Protein AF-G2PHS1-F1 (afdb_monomer_lite)

Structure (mmCIF, N/CA/C/O backbone):
data_AF-G2PHS1-F1
#
_entry.id   AF-G2PHS1-F1
#
loop_
_atom_site.group_PDB
_atom_site.id
_atom_site.type_symbol
_atom_site.label_atom_id
_atom_site.label_alt_id
_atom_site.label_comp_id
_atom_site.label_asym_id
_atom_site.label_entity_id
_atom_site.label_seq_id
_atom_site.pdbx_PDB_ins_code
_atom_site.Cartn_x
_atom_site.Cartn_y
_atom_site.Cartn_z
_atom_site.occupancy
_atom_site.B_iso_or_equiv
_atom_site.auth_seq_id
_atom_site.auth_comp_id
_atom_site.auth_asym_id
_atom_site.auth_atom_id
_atom_site.pdbx_PDB_model_num
ATOM 1 N N . MET A 1 1 ? -38.912 -33.171 41.043 1.00 42.44 1 MET A N 1
ATOM 2 C CA . MET A 1 1 ? -38.061 -32.682 42.151 1.00 42.44 1 MET A CA 1
ATOM 3 C C . MET A 1 1 ? -36.714 -33.383 42.092 1.00 42.44 1 MET A C 1
ATOM 5 O O . MET A 1 1 ? -36.691 -34.598 42.223 1.00 42.44 1 MET A O 1
ATOM 9 N N . LYS A 1 2 ? -35.621 -32.649 41.861 1.00 40.28 2 LYS A N 1
ATOM 10 C CA . LYS A 1 2 ? -34.248 -33.048 42.220 1.00 40.28 2 LYS A CA 1
ATOM 11 C C . LYS A 1 2 ? -33.380 -31.791 42.178 1.00 40.28 2 LYS A C 1
ATOM 13 O O . LYS A 1 2 ? -32.911 -31.376 41.126 1.00 40.28 2 LYS A O 1
ATOM 18 N N . ALA A 1 3 ? -33.280 -31.152 43.339 1.00 39.03 3 ALA A N 1
ATOM 19 C CA . ALA A 1 3 ? -32.345 -30.075 43.608 1.00 39.03 3 ALA A CA 1
ATOM 20 C C . ALA A 1 3 ? -30.916 -30.636 43.619 1.00 39.03 3 ALA A C 1
ATOM 22 O O . ALA A 1 3 ? -30.690 -31.741 44.119 1.00 39.03 3 ALA A O 1
ATOM 23 N N . ARG A 1 4 ? -29.951 -29.874 43.103 1.00 49.28 4 ARG A N 1
ATOM 24 C CA . ARG A 1 4 ? -28.539 -30.058 43.441 1.00 49.28 4 ARG A CA 1
ATOM 25 C C . ARG A 1 4 ? -27.989 -28.745 43.977 1.00 49.28 4 ARG A C 1
ATOM 27 O O . ARG A 1 4 ? -28.207 -27.688 43.396 1.00 49.28 4 ARG A O 1
ATOM 34 N N . LEU A 1 5 ? -27.379 -28.887 45.149 1.00 44.50 5 LEU A N 1
ATOM 35 C CA . LEU A 1 5 ? -26.823 -27.865 46.019 1.00 44.50 5 LEU A CA 1
ATOM 36 C C . LEU A 1 5 ? -25.658 -27.098 45.382 1.00 44.50 5 LEU A C 1
ATOM 38 O O . LEU A 1 5 ? -24.963 -27.588 44.496 1.00 44.50 5 LEU A O 1
ATOM 42 N N . ALA A 1 6 ? -25.472 -25.906 45.941 1.00 48.41 6 ALA A N 1
ATOM 43 C CA . ALA A 1 6 ? -24.459 -24.899 45.683 1.00 48.41 6 ALA A CA 1
ATOM 44 C C . ALA A 1 6 ? -23.007 -25.334 45.952 1.00 48.41 6 ALA A C 1
ATOM 46 O O . ALA A 1 6 ? -22.742 -26.153 46.829 1.00 48.41 6 ALA A O 1
ATOM 47 N N . ALA A 1 7 ? -22.073 -24.638 45.298 1.00 43.91 7 ALA A N 1
ATOM 48 C CA . ALA A 1 7 ? -20.790 -24.255 45.880 1.00 43.91 7 ALA A CA 1
ATOM 49 C C . ALA A 1 7 ? -20.337 -22.929 45.244 1.00 43.91 7 ALA A C 1
ATOM 51 O O . ALA A 1 7 ? -20.172 -22.833 44.030 1.00 43.91 7 ALA A O 1
ATOM 52 N N . ALA A 1 8 ? -20.195 -21.901 46.078 1.00 48.69 8 ALA A N 1
ATOM 53 C CA . ALA A 1 8 ? -19.618 -20.608 45.740 1.00 48.69 8 ALA A CA 1
ATOM 54 C C . ALA A 1 8 ? -18.106 -20.640 45.986 1.00 48.69 8 ALA A C 1
ATOM 56 O O . ALA A 1 8 ? -17.699 -21.152 47.023 1.00 48.69 8 ALA A O 1
ATOM 57 N N . VAL A 1 9 ? -17.304 -20.021 45.113 1.00 49.00 9 VAL A N 1
ATOM 58 C CA . VAL A 1 9 ? -16.027 -19.387 45.486 1.00 49.00 9 VAL A CA 1
ATOM 59 C C . VAL A 1 9 ? -15.812 -18.168 44.590 1.00 49.00 9 VAL A C 1
ATOM 61 O O . VAL A 1 9 ? -15.783 -18.264 43.366 1.00 49.00 9 VAL A O 1
ATOM 64 N N . SER A 1 10 ? -15.666 -17.023 45.245 1.00 48.12 10 SER A N 1
ATOM 65 C CA . SER A 1 10 ? -15.268 -15.732 44.695 1.00 48.12 10 SER A CA 1
ATOM 66 C C . SER A 1 10 ? -13.739 -15.640 44.605 1.00 48.12 10 SER A C 1
ATOM 68 O O . SER A 1 10 ? -13.057 -16.008 45.557 1.00 48.12 10 SER A O 1
ATOM 70 N N . ALA A 1 11 ? -13.206 -15.069 43.524 1.00 41.91 11 ALA A N 1
ATOM 71 C CA . ALA A 1 11 ? -11.856 -14.492 43.453 1.00 41.91 11 ALA A CA 1
ATOM 72 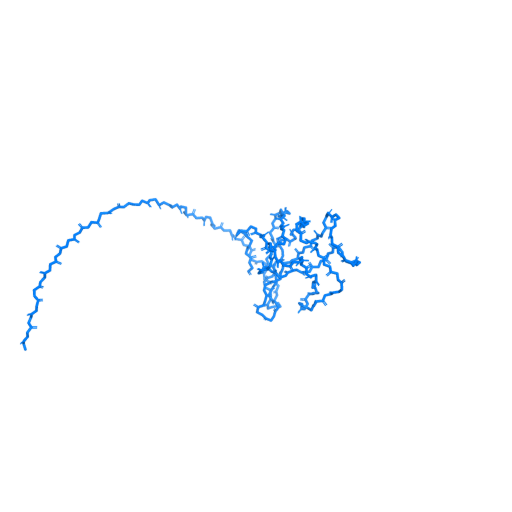C C . ALA A 1 11 ? -11.877 -13.427 42.338 1.00 41.91 11 ALA A C 1
ATOM 74 O O . ALA A 1 11 ? -12.203 -13.737 41.199 1.00 41.91 11 ALA A O 1
ATOM 75 N N . ALA A 1 12 ? -11.870 -12.134 42.661 1.00 42.22 12 ALA A N 1
ATOM 76 C CA . ALA A 1 12 ? -10.728 -11.291 43.040 1.00 42.22 12 ALA A CA 1
ATOM 77 C C . ALA A 1 12 ? -10.308 -10.388 41.856 1.00 42.22 12 ALA A C 1
ATOM 79 O O . ALA A 1 12 ? -9.582 -10.785 40.957 1.00 42.22 12 ALA A O 1
ATOM 80 N N . THR A 1 13 ? -10.889 -9.186 41.886 1.00 46.31 13 THR A N 1
ATOM 81 C CA . THR A 1 13 ? -10.389 -7.847 41.513 1.00 46.31 13 THR A CA 1
ATOM 82 C C . THR A 1 13 ? -9.146 -7.619 40.636 1.00 46.31 13 THR A C 1
ATOM 84 O O . THR A 1 13 ? -8.068 -8.138 40.903 1.00 46.31 13 THR A O 1
ATOM 87 N N . ALA A 1 14 ? -9.318 -6.550 39.834 1.00 40.28 14 ALA A N 1
ATOM 88 C CA . ALA A 1 14 ? -8.355 -5.551 39.339 1.00 40.28 14 ALA A CA 1
ATOM 89 C C . ALA A 1 14 ? -7.583 -5.940 38.058 1.00 40.28 14 ALA A C 1
ATOM 91 O O . ALA A 1 14 ? -7.055 -7.031 37.938 1.00 40.28 14 ALA A O 1
ATOM 92 N N . SER A 1 15 ? -7.453 -5.084 37.042 1.00 45.38 15 SER A N 1
ATOM 93 C CA . SER A 1 15 ? -7.094 -3.666 37.133 1.00 45.38 15 SER A CA 1
ATOM 94 C C . SER A 1 15 ? -7.377 -2.893 35.837 1.00 45.38 15 SER A C 1
ATOM 96 O O . SER A 1 15 ? -7.432 -3.482 34.765 1.00 45.38 15 SER A O 1
ATOM 98 N N . ALA A 1 16 ? -7.386 -1.563 36.000 1.00 38.97 16 ALA A N 1
ATOM 99 C CA . ALA A 1 16 ? -7.019 -0.516 35.036 1.00 38.97 16 ALA A CA 1
ATOM 100 C C . ALA A 1 16 ? -7.973 -0.305 33.841 1.00 38.97 16 ALA A C 1
ATOM 102 O O . ALA A 1 16 ? -8.092 -1.127 32.947 1.00 38.97 16 ALA A O 1
ATOM 103 N N . ALA A 1 17 ? -8.791 0.751 33.876 1.00 40.41 17 ALA A N 1
ATOM 104 C CA . ALA A 1 17 ? -8.441 2.109 33.437 1.00 40.41 17 ALA A CA 1
ATOM 105 C C . ALA A 1 17 ? -8.321 2.210 31.909 1.00 40.41 17 ALA A C 1
ATOM 107 O O . ALA A 1 17 ? -7.503 1.534 31.304 1.00 40.41 17 ALA A O 1
ATOM 108 N N . LEU A 1 18 ? -9.108 3.095 31.295 1.00 38.97 18 LEU A N 1
ATOM 109 C CA . LEU A 1 18 ? -8.624 4.380 30.780 1.00 38.97 18 LEU A CA 1
ATOM 110 C C . LEU A 1 18 ? -9.645 4.998 29.801 1.00 38.97 18 LEU A C 1
ATOM 112 O O . LEU A 1 18 ? -10.086 4.373 28.845 1.00 38.97 18 LEU A O 1
ATOM 116 N N . ILE A 1 19 ? -9.891 6.288 30.044 1.00 44.91 19 ILE A N 1
ATOM 117 C CA . ILE A 1 19 ? -10.154 7.347 29.059 1.00 44.91 19 ILE A CA 1
ATOM 118 C C . ILE A 1 19 ? -11.575 7.426 28.486 1.00 44.91 19 ILE A C 1
ATOM 120 O O . ILE A 1 19 ? -11.924 6.845 27.463 1.00 44.91 19 ILE A O 1
ATOM 124 N N . THR A 1 20 ? -12.340 8.335 29.089 1.00 48.22 2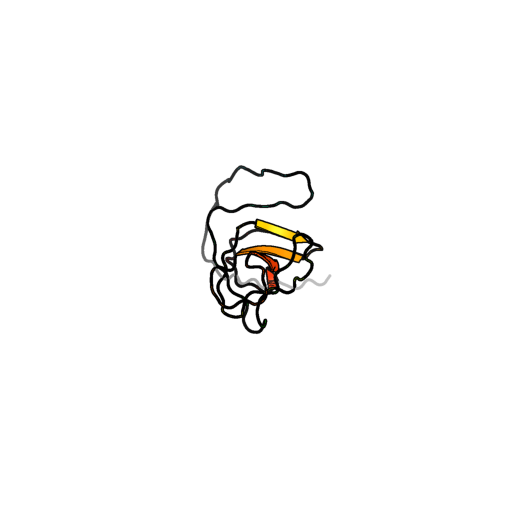0 THR A N 1
ATOM 125 C CA . THR A 1 20 ? -13.308 9.183 28.390 1.00 48.22 20 THR A CA 1
ATOM 126 C C . THR A 1 20 ? -12.583 9.927 27.267 1.00 48.22 20 THR A C 1
ATOM 128 O O . THR A 1 20 ? -11.833 10.867 27.538 1.00 48.22 20 THR A O 1
ATOM 131 N N . LEU A 1 21 ? -12.767 9.505 26.013 1.00 42.69 21 LEU A N 1
ATOM 132 C CA . LEU A 1 21 ? -12.222 10.220 24.863 1.00 42.69 21 LEU A CA 1
ATOM 133 C C . LEU A 1 21 ? -13.291 11.127 24.248 1.00 42.69 21 LEU A C 1
ATOM 135 O O . LEU A 1 21 ? -14.270 10.668 23.669 1.00 42.69 21 LEU A O 1
ATOM 139 N N . ALA A 1 22 ? -13.053 12.418 24.463 1.00 36.25 22 ALA A N 1
ATOM 140 C CA . ALA A 1 22 ? -13.406 13.586 23.670 1.00 36.25 22 ALA A CA 1
ATOM 141 C C . ALA A 1 22 ? -14.426 13.421 22.526 1.00 36.25 22 ALA A C 1
ATOM 143 O O . ALA A 1 22 ? -14.185 12.780 21.506 1.00 36.25 22 ALA A O 1
ATOM 144 N N . THR A 1 23 ? -15.507 14.185 22.660 1.00 47.22 23 THR A N 1
ATOM 145 C CA . THR A 1 23 ? -16.342 14.709 21.580 1.00 47.22 23 THR A CA 1
ATOM 146 C C . THR A 1 23 ? -15.464 15.375 20.513 1.00 47.22 23 THR A C 1
ATOM 148 O O . THR A 1 23 ? -14.829 16.392 20.786 1.00 47.22 23 THR A O 1
ATOM 151 N N . ALA A 1 24 ? -15.448 14.838 19.293 1.00 38.84 24 ALA A N 1
ATOM 152 C CA . ALA A 1 24 ? -14.934 15.535 18.118 1.00 38.84 24 ALA A CA 1
ATOM 153 C C . ALA A 1 24 ? -16.054 15.637 17.079 1.00 38.84 24 ALA A C 1
ATOM 155 O O . ALA A 1 24 ? -16.401 14.691 16.376 1.00 38.84 24 ALA A O 1
ATOM 156 N N . THR A 1 25 ? -16.656 16.818 17.067 1.00 45.75 25 THR A N 1
ATOM 157 C CA . THR A 1 25 ? -17.552 17.367 16.056 1.00 45.75 25 THR A CA 1
ATOM 158 C C . THR A 1 25 ? -16.889 17.406 14.676 1.00 45.75 25 THR A C 1
ATOM 160 O O . THR A 1 25 ? -15.725 17.780 14.559 1.00 45.75 25 THR A O 1
ATOM 163 N N . GLY A 1 26 ? -17.674 17.126 13.628 1.00 34.81 26 GLY A N 1
ATOM 164 C CA . GLY A 1 26 ? -17.379 17.572 12.260 1.00 34.81 26 GLY A CA 1
ATOM 165 C C . GLY A 1 26 ? -17.336 16.481 11.191 1.00 34.81 26 GLY A C 1
ATOM 166 O O . GLY A 1 26 ? -16.327 16.332 10.511 1.00 34.81 26 GLY A O 1
ATOM 167 N N . ALA A 1 27 ? -18.434 15.746 11.003 1.00 35.03 27 ALA A N 1
ATOM 168 C CA . ALA A 1 27 ? -18.649 14.958 9.793 1.00 35.03 27 ALA A CA 1
ATOM 169 C C . ALA A 1 27 ? -19.060 15.893 8.641 1.00 35.03 27 ALA A C 1
ATOM 171 O O . ALA A 1 27 ? -20.170 16.420 8.644 1.00 35.03 27 ALA A O 1
ATOM 172 N N . ASN A 1 28 ? -18.188 16.085 7.648 1.00 37.06 28 ASN A N 1
ATOM 173 C CA . ASN A 1 28 ? -18.622 16.513 6.318 1.00 37.06 28 ASN A CA 1
ATOM 174 C C . ASN A 1 28 ? -18.976 15.250 5.529 1.00 37.06 28 ASN A C 1
ATOM 176 O O . ASN A 1 28 ? -18.107 14.563 4.997 1.00 37.06 28 ASN A O 1
ATOM 180 N N . ALA A 1 29 ? -20.264 14.916 5.533 1.00 35.72 29 ALA A N 1
ATOM 181 C CA . ALA A 1 29 ? -20.829 13.855 4.718 1.00 35.72 29 ALA A CA 1
ATOM 182 C C . ALA A 1 29 ? -21.011 14.368 3.279 1.00 35.72 29 ALA A C 1
ATOM 184 O O . ALA A 1 29 ? -21.988 15.051 2.978 1.00 35.72 29 ALA A O 1
ATOM 185 N N . ASP A 1 30 ? -20.074 14.039 2.388 1.00 39.81 30 ASP A N 1
ATOM 186 C CA . ASP A 1 30 ? -20.353 14.050 0.950 1.00 39.81 30 ASP A CA 1
ATOM 187 C C . ASP A 1 30 ? -21.316 12.889 0.645 1.00 39.81 30 ASP A C 1
ATOM 189 O O . ASP A 1 30 ? -21.085 11.737 1.022 1.00 39.81 30 ASP A O 1
ATOM 193 N N . SER A 1 31 ? -22.447 13.218 0.024 1.00 40.16 31 SER A N 1
ATOM 194 C CA . SER A 1 31 ? -23.654 12.390 -0.111 1.00 40.16 31 SER A CA 1
ATOM 195 C C . SER A 1 31 ? -23.544 11.342 -1.224 1.00 40.16 31 SER A C 1
ATOM 197 O O . SER A 1 31 ? -24.489 11.111 -1.973 1.00 40.16 31 SER A O 1
ATOM 199 N N . SER A 1 32 ? -22.392 10.678 -1.315 1.00 41.78 32 SER A N 1
ATOM 200 C CA . SER A 1 32 ? -22.112 9.617 -2.287 1.00 41.78 32 SER A CA 1
ATOM 201 C C . SER A 1 32 ? -21.578 8.362 -1.597 1.00 41.78 32 SER A C 1
ATOM 203 O O . SER A 1 32 ? -20.482 7.918 -1.906 1.00 41.78 32 SER A O 1
ATOM 205 N N . GLY A 1 33 ? -22.314 7.809 -0.621 1.00 40.72 33 GLY A N 1
ATOM 206 C CA . GLY A 1 33 ? -22.165 6.425 -0.119 1.00 40.72 33 GLY A CA 1
ATOM 207 C C . GLY A 1 33 ? -20.786 5.963 0.385 1.00 40.72 33 GLY A C 1
ATOM 208 O O . GLY A 1 33 ? -20.624 4.802 0.745 1.00 40.72 33 GLY A O 1
ATOM 209 N N . SER A 1 34 ? -19.784 6.831 0.419 1.00 43.69 34 SER A N 1
ATOM 210 C CA . SER A 1 34 ? -18.425 6.547 0.844 1.00 43.69 34 SER A CA 1
ATOM 211 C C . SER A 1 34 ? -17.970 7.688 1.714 1.00 43.69 34 SER A C 1
ATOM 213 O O . SER A 1 34 ? -17.666 8.779 1.237 1.00 43.69 34 SER A O 1
ATOM 215 N N . GLN A 1 35 ? -17.971 7.428 3.017 1.00 46.34 35 GLN A N 1
ATOM 216 C CA . GLN A 1 35 ? -17.426 8.352 3.991 1.00 46.34 35 GLN A CA 1
ATOM 217 C C . GLN A 1 35 ? -15.920 8.454 3.765 1.00 46.34 35 GLN A C 1
ATOM 219 O O . GLN A 1 35 ? -15.140 7.626 4.225 1.00 46.34 35 GLN A O 1
ATOM 224 N N . VAL A 1 36 ? -15.518 9.468 3.002 1.00 48.25 36 VAL A N 1
ATOM 225 C CA . VAL A 1 36 ? -14.122 9.870 2.877 1.00 48.25 36 VAL A CA 1
ATOM 226 C C . VAL A 1 36 ? -13.768 10.597 4.167 1.00 48.25 36 VAL A C 1
ATOM 228 O O . VAL A 1 36 ? -13.935 11.809 4.284 1.00 48.25 36 VAL A O 1
ATOM 231 N N . THR A 1 37 ? -13.332 9.844 5.172 1.00 54.69 37 THR A N 1
ATOM 232 C CA . THR A 1 37 ? -12.766 10.458 6.372 1.00 54.69 37 THR A CA 1
ATOM 233 C C . THR A 1 37 ? -11.349 10.908 6.039 1.00 54.69 37 THR A C 1
ATOM 235 O O . THR A 1 37 ? -10.555 10.092 5.582 1.00 54.69 37 THR A O 1
ATOM 238 N N . THR A 1 38 ? -11.056 12.197 6.225 1.00 47.78 38 THR A N 1
ATOM 239 C CA . THR A 1 38 ? -9.740 12.805 5.971 1.00 47.78 38 THR A CA 1
ATOM 240 C C . THR A 1 38 ? -9.063 13.116 7.311 1.00 47.78 38 THR A C 1
ATOM 242 O O . THR A 1 38 ? -9.558 13.975 8.039 1.00 47.78 38 THR A O 1
ATOM 245 N N . TYR A 1 39 ? -7.950 12.454 7.659 1.00 50.47 39 TYR A N 1
ATOM 246 C CA . TYR A 1 39 ? -7.199 12.739 8.903 1.00 50.47 39 TYR A CA 1
ATOM 247 C C . TYR A 1 39 ? -6.059 13.755 8.703 1.00 50.47 39 TYR A C 1
ATOM 249 O O . TYR A 1 39 ? -5.341 13.716 7.704 1.00 50.47 39 TYR A O 1
ATOM 257 N N . PRO A 1 40 ? -5.837 14.668 9.662 1.00 45.69 40 PRO A N 1
ATOM 258 C CA . PRO A 1 40 ? -4.678 15.547 9.640 1.00 45.69 40 PRO A CA 1
ATOM 259 C C . PRO A 1 40 ? -3.414 14.775 10.060 1.00 45.69 40 PRO A C 1
ATOM 261 O O . PRO A 1 40 ? -3.418 14.063 11.062 1.00 45.69 40 PRO A O 1
ATOM 264 N N . ASN A 1 41 ? -2.326 14.991 9.313 1.00 51.75 41 ASN A N 1
ATOM 265 C CA . ASN A 1 41 ? -0.978 14.406 9.410 1.00 51.75 41 ASN A CA 1
ATOM 266 C C . ASN A 1 41 ? -0.715 13.146 8.569 1.00 51.75 41 ASN A C 1
ATOM 268 O O . ASN A 1 41 ? -1.436 12.155 8.588 1.00 51.75 41 ASN A O 1
ATOM 272 N N . ALA A 1 42 ? 0.383 13.222 7.817 1.00 58.50 42 ALA A N 1
ATOM 273 C CA . ALA A 1 42 ? 0.922 12.174 6.967 1.00 58.50 42 ALA A CA 1
ATOM 274 C C . ALA A 1 42 ? 1.403 10.992 7.822 1.00 58.50 42 ALA A C 1
ATOM 276 O O . ALA A 1 42 ? 2.518 11.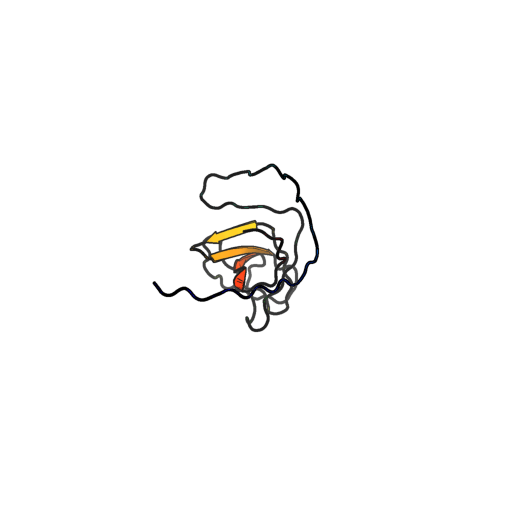011 8.345 1.00 58.50 42 ALA A O 1
ATOM 277 N N . PHE A 1 43 ? 0.572 9.967 7.983 1.00 72.12 43 PHE A N 1
ATOM 278 C CA . PHE A 1 43 ? 1.019 8.710 8.575 1.00 72.12 43 PHE A CA 1
ATOM 279 C C . PHE A 1 43 ? 1.896 7.966 7.569 1.00 72.12 43 PHE A C 1
ATOM 281 O O . PHE A 1 43 ? 1.680 8.068 6.366 1.00 72.12 43 PHE A O 1
ATOM 288 N N . TYR A 1 44 ? 2.882 7.209 8.041 1.00 84.00 44 TYR A N 1
ATOM 289 C CA . TYR A 1 44 ? 3.652 6.309 7.183 1.00 84.00 44 TYR A CA 1
ATOM 290 C C . TYR A 1 44 ? 3.230 4.867 7.442 1.00 84.00 44 TYR A C 1
ATOM 292 O O . TYR A 1 44 ? 2.922 4.501 8.577 1.00 84.00 44 TYR A O 1
ATOM 300 N N . GLY A 1 45 ? 3.231 4.059 6.387 1.00 87.12 45 GLY A N 1
ATOM 301 C CA . GLY A 1 45 ? 2.999 2.621 6.452 1.00 87.12 45 GLY A CA 1
ATOM 302 C C . GLY A 1 45 ? 4.048 1.844 5.668 1.00 87.12 45 GLY A C 1
ATOM 303 O O . GLY A 1 45 ? 4.862 2.420 4.942 1.00 87.12 45 GLY A O 1
ATOM 304 N N . THR A 1 46 ? 4.014 0.526 5.826 1.00 90.19 46 THR A N 1
ATOM 305 C CA . THR A 1 46 ? 4.801 -0.431 5.036 1.00 90.19 46 THR A CA 1
ATOM 306 C C . THR A 1 46 ? 3.920 -1.591 4.592 1.00 90.19 46 THR A C 1
ATOM 308 O O . THR A 1 46 ? 2.843 -1.821 5.147 1.00 90.19 46 THR A O 1
ATOM 311 N N . ALA A 1 47 ? 4.346 -2.331 3.570 1.00 89.81 47 ALA A N 1
ATOM 312 C CA . ALA A 1 47 ? 3.713 -3.604 3.243 1.00 89.81 47 ALA A CA 1
ATOM 313 C C . ALA A 1 47 ? 3.886 -4.595 4.411 1.00 89.81 47 ALA A C 1
ATOM 315 O O . ALA A 1 47 ? 4.909 -4.582 5.101 1.00 89.81 47 ALA A O 1
ATOM 316 N N . LYS A 1 48 ? 2.900 -5.467 4.638 1.00 91.12 48 LYS A N 1
ATOM 317 C CA . LYS A 1 48 ? 3.065 -6.618 5.535 1.00 91.12 48 LYS A CA 1
ATOM 318 C C . LYS A 1 48 ? 4.120 -7.565 4.963 1.00 91.12 48 LYS A C 1
ATOM 320 O O . LYS A 1 48 ? 4.203 -7.732 3.746 1.00 91.12 48 LYS A O 1
ATOM 325 N N . GLY A 1 49 ? 4.900 -8.193 5.840 1.00 89.38 49 GLY A N 1
ATOM 326 C CA . GLY A 1 49 ? 5.903 -9.174 5.425 1.00 89.38 49 GLY A CA 1
ATOM 327 C C . GLY A 1 49 ? 5.269 -10.363 4.696 1.00 89.38 49 GLY A C 1
ATOM 328 O O . GLY A 1 49 ? 4.184 -10.811 5.074 1.00 89.38 49 GLY A O 1
ATOM 329 N N . GLY A 1 50 ? 5.937 -10.850 3.652 1.00 87.06 50 GLY A N 1
ATOM 330 C CA . GLY A 1 50 ? 5.502 -11.970 2.818 1.00 87.06 50 GLY A CA 1
ATOM 331 C C . GLY A 1 50 ? 4.449 -11.621 1.762 1.00 87.06 50 GLY A C 1
ATOM 332 O O . GLY A 1 50 ? 3.843 -12.528 1.197 1.00 87.06 50 GLY A O 1
ATOM 333 N N . THR A 1 51 ? 4.195 -10.334 1.499 1.00 85.50 51 THR A N 1
ATOM 334 C CA . THR A 1 51 ? 3.208 -9.897 0.490 1.00 85.50 51 THR A CA 1
ATOM 335 C C . THR A 1 51 ? 3.805 -9.673 -0.899 1.00 85.50 51 THR A C 1
ATOM 337 O O . THR A 1 51 ? 3.049 -9.552 -1.862 1.00 85.50 51 THR A O 1
ATOM 340 N N . GLY A 1 52 ? 5.133 -9.595 -1.028 1.00 85.56 52 GLY A N 1
ATOM 341 C CA . GLY A 1 52 ? 5.808 -9.190 -2.262 1.00 85.56 52 GLY A CA 1
ATOM 342 C C . GLY A 1 52 ? 5.624 -7.706 -2.606 1.00 85.56 52 GLY A C 1
ATOM 343 O O . GLY A 1 52 ? 6.065 -7.268 -3.666 1.00 85.56 52 GLY A O 1
ATOM 344 N N . GLY A 1 53 ? 4.978 -6.929 -1.728 1.00 90.12 53 GLY A N 1
ATOM 345 C CA . GLY A 1 53 ? 4.646 -5.520 -1.926 1.00 90.12 53 GLY A CA 1
ATOM 346 C C . GLY A 1 53 ? 3.140 -5.256 -2.008 1.00 90.12 53 GLY A C 1
ATOM 347 O O . GLY A 1 53 ? 2.302 -6.128 -1.783 1.00 90.12 53 GLY A O 1
ATOM 348 N N . LEU A 1 54 ? 2.778 -4.013 -2.319 1.00 92.69 54 LEU A N 1
ATOM 349 C CA . LEU A 1 54 ? 1.397 -3.552 -2.440 1.00 92.69 54 LEU A CA 1
ATOM 350 C C . LEU A 1 54 ? 1.103 -3.124 -3.869 1.00 92.69 54 LEU A C 1
ATOM 352 O O . LEU A 1 54 ? 1.738 -2.219 -4.393 1.00 92.69 54 LEU A O 1
ATOM 356 N N . ILE A 1 55 ? 0.079 -3.710 -4.480 1.00 93.81 55 ILE A N 1
ATOM 357 C CA . ILE A 1 55 ? -0.409 -3.260 -5.787 1.00 93.81 55 ILE A CA 1
ATOM 358 C C . ILE A 1 55 ? -1.221 -1.976 -5.594 1.00 93.81 55 ILE A C 1
ATOM 360 O O . ILE A 1 55 ? -2.195 -1.978 -4.831 1.00 93.81 55 ILE A O 1
ATOM 364 N N . LEU A 1 56 ? -0.849 -0.913 -6.313 1.00 93.62 56 LEU A N 1
ATOM 365 C CA . LEU A 1 56 ? -1.644 0.308 -6.384 1.00 93.62 56 LEU A CA 1
ATOM 366 C C . LEU A 1 56 ? -2.937 0.026 -7.143 1.00 93.62 56 LEU A C 1
ATOM 368 O O . LEU A 1 56 ? -2.950 -0.680 -8.153 1.00 93.62 56 LEU A O 1
ATOM 372 N N . ARG A 1 57 ? -4.027 0.596 -6.655 1.00 92.75 57 ARG A N 1
ATOM 373 C CA . ARG A 1 57 ? -5.380 0.459 -7.181 1.00 92.75 57 ARG A CA 1
ATOM 374 C C . ARG A 1 57 ? -5.931 1.817 -7.576 1.00 92.75 57 ARG A C 1
ATOM 376 O O . ARG A 1 57 ? -5.489 2.840 -7.054 1.00 92.75 57 ARG A O 1
ATOM 383 N N . ASP A 1 58 ? -6.885 1.814 -8.497 1.00 89.06 58 ASP A N 1
ATOM 384 C CA . ASP A 1 58 ? -7.677 2.998 -8.820 1.00 89.06 58 ASP A CA 1
ATOM 385 C C . ASP A 1 58 ? -8.762 3.260 -7.754 1.00 89.06 58 ASP A C 1
ATOM 387 O O . ASP A 1 58 ? -8.894 2.524 -6.772 1.00 89.06 58 ASP A O 1
ATOM 391 N N . ARG A 1 59 ? -9.552 4.325 -7.943 1.00 83.00 59 ARG A N 1
ATOM 392 C CA . ARG A 1 59 ? -10.633 4.707 -7.017 1.00 83.00 59 ARG A CA 1
ATOM 393 C C . ARG A 1 59 ? -11.771 3.680 -6.957 1.00 83.00 59 ARG A C 1
ATOM 395 O O . ARG A 1 59 ? -12.479 3.633 -5.960 1.00 83.00 59 ARG A O 1
ATOM 402 N N . ALA A 1 60 ? -11.938 2.870 -8.000 1.00 84.50 60 ALA A N 1
ATOM 403 C CA . ALA A 1 60 ? -12.902 1.773 -8.036 1.00 84.50 60 ALA A CA 1
ATOM 404 C C . ALA A 1 60 ? -12.341 0.485 -7.404 1.00 84.50 60 ALA A C 1
ATOM 406 O O . ALA A 1 60 ? -13.053 -0.502 -7.275 1.00 84.50 60 ALA A O 1
ATOM 407 N N . GLY A 1 61 ? -11.073 0.480 -6.983 1.00 84.62 61 GLY A N 1
ATOM 408 C CA . GLY A 1 61 ? -10.418 -0.675 -6.388 1.00 84.62 61 GLY A CA 1
ATOM 409 C C . GLY A 1 61 ? -9.817 -1.654 -7.392 1.00 84.62 61 GLY A C 1
ATOM 410 O O . GLY A 1 61 ? -9.321 -2.703 -6.965 1.00 84.62 61 GLY A O 1
ATOM 411 N N . ASN A 1 62 ? -9.775 -1.337 -8.687 1.00 89.94 62 ASN A N 1
ATOM 412 C CA . ASN A 1 62 ? -9.129 -2.186 -9.687 1.00 89.94 62 ASN A CA 1
ATOM 413 C C . ASN A 1 62 ? -7.602 -2.123 -9.547 1.00 89.94 62 ASN A C 1
ATOM 415 O O . ASN A 1 62 ? -7.059 -1.048 -9.287 1.00 89.94 62 ASN A O 1
ATOM 419 N N . PRO A 1 63 ? -6.881 -3.247 -9.708 1.00 91.75 63 PRO A N 1
ATOM 420 C CA . PRO A 1 63 ? -5.423 -3.251 -9.683 1.00 91.75 63 PRO A CA 1
ATOM 421 C C . PRO A 1 63 ? -4.842 -2.478 -10.873 1.00 91.75 63 PRO A C 1
ATOM 423 O O . PRO A 1 63 ? -5.314 -2.595 -12.000 1.00 91.75 63 PRO A O 1
ATOM 426 N N . THR A 1 64 ? -3.777 -1.724 -10.621 1.00 91.88 64 THR A N 1
ATOM 427 C CA . THR A 1 64 ? -2.970 -1.072 -11.658 1.00 91.88 64 THR A CA 1
ATOM 428 C C . THR A 1 64 ? -1.706 -1.889 -11.949 1.00 91.88 64 THR A C 1
ATOM 430 O O . THR A 1 64 ? -1.390 -2.849 -11.249 1.00 91.88 64 THR A O 1
ATOM 433 N N . ALA A 1 65 ? -0.944 -1.478 -12.966 1.00 91.75 65 ALA A N 1
ATOM 434 C CA . ALA A 1 65 ? 0.385 -2.025 -13.260 1.00 91.75 65 ALA A CA 1
ATOM 435 C C . ALA A 1 65 ? 1.510 -1.425 -12.382 1.00 91.75 65 ALA A C 1
ATOM 437 O O . ALA A 1 65 ? 2.690 -1.610 -12.678 1.00 91.75 65 ALA A O 1
ATOM 438 N N . SER A 1 66 ? 1.154 -0.680 -11.333 1.00 92.00 66 SER A N 1
ATOM 439 C CA . SER A 1 66 ? 2.087 -0.054 -10.399 1.00 92.00 66 SER A CA 1
ATOM 440 C C . SER A 1 66 ? 1.925 -0.609 -8.992 1.00 92.00 66 SER A C 1
ATOM 442 O O . SER A 1 66 ? 0.859 -1.103 -8.618 1.00 92.00 66 SER A O 1
ATOM 444 N N . GLY A 1 67 ? 2.978 -0.505 -8.193 1.00 92.31 67 GLY A N 1
ATOM 445 C CA . GLY A 1 67 ? 2.957 -0.979 -6.821 1.00 92.31 67 GLY A CA 1
ATOM 446 C C . GLY A 1 67 ? 4.136 -0.492 -6.004 1.00 92.31 67 GLY A C 1
ATOM 447 O O . GLY A 1 67 ? 5.080 0.084 -6.532 1.00 92.31 67 GLY A O 1
ATOM 448 N N . ILE A 1 68 ? 4.052 -0.725 -4.703 1.00 92.31 68 ILE A N 1
ATOM 449 C CA . ILE A 1 68 ? 5.035 -0.338 -3.700 1.00 92.31 68 ILE A CA 1
ATOM 450 C C . ILE A 1 68 ? 5.750 -1.602 -3.227 1.00 92.31 68 ILE A C 1
ATOM 452 O O . ILE A 1 68 ? 5.094 -2.589 -2.896 1.00 92.31 68 ILE A O 1
ATOM 456 N N . GLY A 1 69 ? 7.080 -1.569 -3.183 1.00 89.56 69 GLY A N 1
ATOM 457 C CA . GLY A 1 69 ? 7.914 -2.697 -2.775 1.00 89.56 69 GLY A CA 1
ATOM 458 C C . GLY A 1 69 ? 7.638 -3.193 -1.359 1.00 89.56 69 GLY A C 1
ATOM 459 O O . GLY A 1 69 ? 7.226 -2.440 -0.471 1.00 89.56 69 GLY A O 1
ATOM 460 N N . GLU A 1 70 ? 7.907 -4.477 -1.130 1.00 86.44 70 GLU A N 1
ATOM 461 C CA . GLU A 1 70 ? 7.988 -5.009 0.227 1.00 86.44 70 GLU A CA 1
ATOM 462 C C . GLU A 1 70 ? 9.146 -4.326 0.975 1.00 86.44 70 GLU A C 1
ATOM 464 O O . GLU A 1 70 ? 10.255 -4.216 0.458 1.00 86.44 70 GLU A O 1
ATOM 469 N N . GLY A 1 71 ? 8.879 -3.804 2.174 1.00 82.75 71 GLY A N 1
ATOM 470 C CA . GLY A 1 71 ? 9.855 -3.026 2.949 1.00 82.75 71 GLY A CA 1
ATOM 471 C C . GLY A 1 71 ? 9.976 -1.547 2.557 1.00 82.75 71 GLY A C 1
ATOM 472 O O . GLY A 1 71 ? 10.593 -0.786 3.298 1.00 82.75 71 GLY A O 1
ATOM 473 N N . THR A 1 72 ? 9.349 -1.105 1.463 1.00 87.81 72 THR A N 1
ATOM 474 C CA . THR A 1 72 ? 9.302 0.316 1.089 1.00 87.81 72 THR A CA 1
ATOM 475 C C . THR A 1 72 ? 8.271 1.053 1.934 1.00 87.81 72 THR A C 1
ATOM 477 O O . THR A 1 72 ? 7.129 0.596 2.079 1.00 87.81 72 THR A O 1
ATOM 480 N N . ARG A 1 73 ? 8.646 2.212 2.487 1.00 87.12 73 ARG A N 1
ATOM 481 C CA . ARG A 1 73 ? 7.683 3.051 3.197 1.00 87.12 73 ARG A CA 1
ATOM 482 C C . ARG A 1 73 ? 6.887 3.883 2.209 1.00 87.12 73 ARG A C 1
ATOM 484 O O . ARG A 1 73 ? 7.386 4.367 1.194 1.00 87.12 73 ARG A O 1
ATOM 491 N N . PHE A 1 74 ? 5.632 4.103 2.554 1.00 89.12 74 PHE A N 1
ATOM 492 C CA . PHE A 1 74 ? 4.756 5.006 1.827 1.00 89.12 74 PHE A CA 1
ATOM 493 C C . PHE A 1 74 ? 4.053 5.938 2.796 1.00 89.12 74 PHE A C 1
ATOM 495 O O . PHE A 1 74 ? 3.792 5.599 3.954 1.00 89.12 74 PHE A O 1
ATOM 502 N N . LYS A 1 75 ? 3.747 7.128 2.298 1.00 88.44 75 LYS A N 1
ATOM 503 C CA . LYS A 1 75 ? 2.909 8.098 2.977 1.00 88.44 75 LYS A CA 1
ATOM 504 C C . LYS A 1 75 ? 1.453 7.703 2.770 1.00 88.44 75 LYS A C 1
ATOM 506 O O . LYS A 1 75 ? 1.017 7.473 1.649 1.00 88.44 75 LYS A O 1
ATOM 511 N N . ILE A 1 76 ? 0.701 7.642 3.852 1.00 86.56 76 ILE A N 1
ATOM 512 C CA . ILE A 1 76 ? -0.742 7.464 3.854 1.00 86.56 76 ILE A CA 1
ATOM 513 C C . ILE A 1 76 ? -1.337 8.860 3.807 1.00 86.56 76 ILE A C 1
ATOM 515 O O . ILE A 1 76 ? -1.181 9.660 4.734 1.00 86.56 76 ILE A O 1
ATOM 519 N N . GLU A 1 77 ? -2.003 9.154 2.700 1.00 83.62 77 GLU A N 1
ATOM 520 C CA . GLU A 1 77 ? -2.941 10.257 2.673 1.00 83.62 77 GLU A CA 1
ATOM 521 C C . GLU A 1 77 ? -4.170 9.729 3.367 1.00 83.62 77 GLU A C 1
ATOM 523 O O . GLU A 1 77 ? -4.701 8.692 2.993 1.00 83.62 77 GLU A O 1
ATOM 528 N N . ALA A 1 78 ? -4.517 10.370 4.464 1.00 67.75 78 ALA A N 1
ATOM 529 C CA . ALA A 1 78 ? -5.422 9.906 5.490 1.00 67.75 78 ALA A CA 1
ATOM 530 C C . ALA A 1 78 ? -6.893 9.810 5.044 1.00 67.75 78 ALA A C 1
ATOM 532 O O . ALA A 1 78 ? -7.783 10.286 5.728 1.00 67.75 78 ALA A O 1
ATOM 533 N N . THR A 1 79 ? -7.118 9.209 3.891 1.00 74.38 79 THR A N 1
ATOM 534 C CA . THR A 1 79 ? -8.348 9.010 3.164 1.00 74.38 79 THR A CA 1
ATOM 535 C C . THR A 1 79 ? -8.495 7.506 3.012 1.00 74.38 79 THR A C 1
ATOM 537 O O . THR A 1 79 ? -7.737 6.865 2.276 1.00 74.38 79 THR A O 1
ATOM 540 N N . CYS A 1 80 ? -9.464 6.947 3.729 1.00 76.81 80 CYS A N 1
ATOM 541 C CA . CYS A 1 80 ? -9.901 5.577 3.519 1.00 76.81 80 CYS A CA 1
ATOM 542 C C . CYS A 1 80 ? -11.201 5.557 2.710 1.00 76.81 80 CYS A C 1
ATOM 544 O O . CYS A 1 80 ? -12.050 6.436 2.845 1.00 76.81 80 CYS A O 1
ATOM 546 N N . PHE A 1 81 ? -11.339 4.557 1.848 1.00 78.06 81 PHE A N 1
ATOM 547 C CA . PHE A 1 81 ? -12.518 4.315 1.028 1.00 78.06 81 PHE A CA 1
ATOM 548 C C . PHE A 1 81 ? -12.852 2.823 1.059 1.00 78.06 81 PHE A C 1
ATOM 550 O O . PHE A 1 81 ? -11.948 1.989 1.091 1.00 78.06 81 PHE A O 1
ATOM 557 N N . ARG A 1 82 ? -14.138 2.465 1.019 1.00 82.50 82 ARG A N 1
ATOM 558 C CA . ARG A 1 82 ? -14.574 1.070 0.877 1.00 82.50 82 ARG A CA 1
ATOM 559 C C . ARG A 1 82 ? -15.100 0.831 -0.534 1.00 82.50 82 ARG A C 1
ATOM 561 O O . ARG A 1 82 ? -16.155 1.343 -0.887 1.00 82.50 82 ARG A O 1
ATOM 568 N N . ALA A 1 83 ? -14.377 0.022 -1.307 1.00 79.75 83 ALA A N 1
ATOM 569 C CA . ALA A 1 83 ? -14.787 -0.455 -2.629 1.00 79.75 83 ALA A CA 1
ATOM 570 C C . ALA A 1 83 ? -15.143 -1.941 -2.522 1.00 79.75 83 ALA A C 1
ATOM 572 O O . ALA A 1 83 ? -14.289 -2.722 -2.104 1.00 79.75 83 ALA A O 1
ATOM 573 N N . ASP A 1 84 ? -16.372 -2.341 -2.856 1.00 82.81 84 ASP A N 1
ATOM 574 C CA . ASP A 1 84 ? -16.796 -3.755 -2.868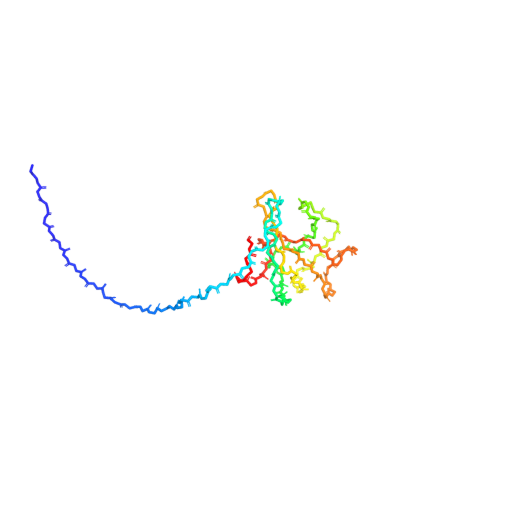 1.00 82.81 84 ASP A CA 1
ATOM 575 C C . ASP A 1 84 ? -16.478 -4.524 -1.567 1.00 82.81 84 ASP A C 1
ATOM 577 O O . ASP A 1 84 ? -16.024 -5.668 -1.576 1.00 82.81 84 ASP A O 1
ATOM 581 N N . GLY A 1 85 ? -16.654 -3.870 -0.412 1.00 81.38 85 GLY A N 1
ATOM 582 C CA . GLY A 1 85 ? -16.348 -4.449 0.904 1.00 81.38 85 GLY A CA 1
ATOM 583 C C . GLY A 1 85 ? -14.854 -4.509 1.257 1.00 81.38 85 GLY A C 1
ATOM 584 O O . GLY A 1 85 ? -14.497 -5.004 2.325 1.00 81.38 85 GLY A O 1
ATOM 585 N N . VAL A 1 86 ? -13.974 -3.982 0.404 1.00 85.31 86 VAL A N 1
ATOM 586 C CA . VAL A 1 86 ? -12.528 -3.905 0.631 1.00 85.31 86 VAL A CA 1
ATOM 587 C C . VAL A 1 86 ? -12.126 -2.493 1.044 1.00 85.31 86 VAL A C 1
ATOM 589 O O . VAL A 1 86 ? -12.432 -1.515 0.366 1.00 85.31 86 VAL A O 1
ATOM 592 N N . GLU A 1 87 ? -11.375 -2.391 2.138 1.00 87.88 87 GLU A N 1
ATOM 593 C CA . GLU A 1 87 ? -10.817 -1.124 2.613 1.00 87.88 87 GLU A CA 1
ATOM 594 C C . GLU A 1 87 ? -9.572 -0.730 1.818 1.00 87.88 87 GLU A C 1
ATOM 596 O O . GLU A 1 87 ? -8.569 -1.455 1.775 1.00 87.88 87 GLU A O 1
ATOM 601 N N . LEU A 1 88 ? -9.646 0.445 1.209 1.00 89.50 88 LEU A N 1
ATOM 602 C CA . LEU A 1 88 ? -8.619 1.060 0.393 1.00 89.50 88 LEU A CA 1
ATOM 603 C C . LEU A 1 88 ? -8.093 2.315 1.082 1.00 89.50 88 LEU A C 1
ATOM 605 O O . LEU A 1 88 ? -8.862 3.183 1.479 1.00 89.50 88 LEU A O 1
ATOM 609 N N . LEU A 1 89 ? -6.774 2.423 1.186 1.00 89.69 89 LEU A N 1
ATOM 610 C CA . LEU A 1 89 ? -6.083 3.587 1.722 1.00 89.69 89 LEU A CA 1
ATOM 611 C C . LEU A 1 89 ? -5.429 4.345 0.586 1.00 89.69 89 LEU A C 1
ATOM 613 O O . LEU A 1 89 ? -4.697 3.741 -0.200 1.00 89.69 89 LEU A O 1
ATOM 617 N N . LYS A 1 90 ? -5.659 5.653 0.524 1.00 89.62 90 LYS A N 1
ATOM 618 C CA . LYS A 1 90 ? -4.927 6.514 -0.395 1.00 89.62 90 LYS A CA 1
ATOM 619 C C . LYS A 1 90 ? -3.482 6.642 0.081 1.00 89.62 90 LYS A C 1
ATOM 621 O O . LYS A 1 90 ? -3.215 6.937 1.245 1.00 89.62 90 LYS A O 1
ATOM 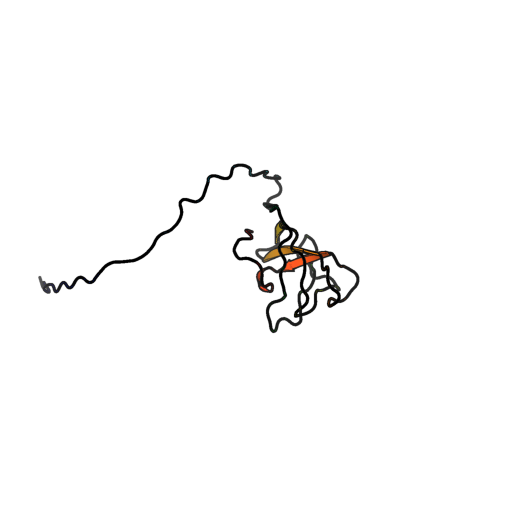626 N N . VAL A 1 91 ? -2.534 6.382 -0.804 1.00 90.69 91 VAL A N 1
ATOM 627 C CA . VAL A 1 91 ? -1.112 6.399 -0.471 1.00 90.69 91 VAL A CA 1
ATOM 628 C C . VAL A 1 91 ? -0.303 7.069 -1.561 1.00 90.69 91 VAL A C 1
ATOM 630 O O . VAL A 1 91 ? -0.643 7.008 -2.741 1.00 90.69 91 VAL A O 1
ATOM 633 N N . VAL A 1 92 ? 0.805 7.663 -1.138 1.00 90.50 92 VAL A N 1
ATOM 634 C CA . VAL A 1 92 ? 1.846 8.216 -1.992 1.00 90.50 92 VAL A CA 1
ATOM 635 C C . VAL A 1 92 ? 3.149 7.524 -1.626 1.00 90.50 92 VAL A C 1
ATOM 637 O O . VAL A 1 92 ? 3.613 7.567 -0.485 1.00 90.50 92 VAL A O 1
ATOM 640 N N . GLN A 1 93 ? 3.751 6.868 -2.599 1.00 86.38 93 GLN A N 1
ATOM 641 C CA . GLN A 1 93 ? 5.095 6.351 -2.494 1.00 86.38 93 GLN A CA 1
ATOM 642 C C . GLN A 1 93 ? 6.079 7.523 -2.514 1.00 86.38 93 GLN A C 1
ATOM 644 O O . GLN A 1 93 ? 6.202 8.237 -3.505 1.00 86.38 93 GLN A O 1
ATOM 649 N N . THR A 1 94 ? 6.789 7.715 -1.407 1.00 82.69 94 THR A N 1
ATOM 650 C CA . THR A 1 94 ? 7.795 8.779 -1.254 1.00 82.69 94 THR A CA 1
ATOM 651 C C . THR A 1 94 ? 9.223 8.253 -1.343 1.00 82.69 94 THR A C 1
ATOM 653 O O . THR A 1 94 ? 10.159 9.039 -1.449 1.00 82.69 94 THR A O 1
ATOM 656 N N . GLU A 1 95 ? 9.398 6.933 -1.285 1.00 81.06 95 GLU A N 1
ATOM 657 C CA . GLU A 1 95 ? 10.696 6.265 -1.316 1.00 81.06 95 GLU A CA 1
ATOM 658 C C . GLU A 1 95 ? 10.864 5.437 -2.600 1.00 81.06 95 GLU A C 1
ATOM 660 O O . GLU A 1 95 ? 9.888 4.885 -3.123 1.00 81.06 95 GLU A O 1
ATOM 665 N N . PRO A 1 96 ? 12.091 5.312 -3.129 1.00 74.06 96 PRO A N 1
ATOM 666 C CA . PRO A 1 96 ? 12.382 4.357 -4.191 1.00 74.06 96 PRO A CA 1
ATOM 667 C C . PRO A 1 96 ? 12.207 2.919 -3.671 1.00 74.06 96 PRO A C 1
ATOM 669 O O . PRO A 1 96 ? 12.654 2.593 -2.575 1.00 74.06 96 PRO A O 1
ATOM 672 N N . GLY A 1 97 ? 11.549 2.056 -4.452 1.00 79.38 97 GLY A N 1
ATOM 673 C CA . GLY A 1 97 ? 11.332 0.645 -4.086 1.00 79.38 97 GLY A CA 1
ATOM 674 C C . GLY A 1 97 ? 10.073 0.005 -4.677 1.00 79.38 97 GLY A C 1
ATOM 675 O O . GLY A 1 97 ? 9.959 -1.213 -4.728 1.00 79.38 97 GLY A O 1
ATOM 676 N N . GLY A 1 98 ? 9.140 0.815 -5.170 1.00 85.50 98 GLY A N 1
ATOM 677 C CA . GLY A 1 98 ? 8.015 0.364 -5.989 1.00 85.50 98 GLY A CA 1
ATOM 678 C C . GLY A 1 98 ? 8.349 0.111 -7.461 1.00 85.50 98 GLY A C 1
ATOM 679 O O . GLY A 1 98 ? 9.478 0.304 -7.914 1.00 85.50 98 GLY A O 1
ATOM 680 N N . TRP A 1 99 ? 7.330 -0.298 -8.212 1.00 90.44 99 TRP A N 1
ATOM 681 C CA . TRP A 1 99 ? 7.387 -0.578 -9.645 1.00 90.44 99 TRP A CA 1
ATOM 682 C C . TRP A 1 99 ? 6.276 0.150 -10.415 1.00 90.44 99 TRP A C 1
ATOM 684 O O . TRP A 1 99 ? 5.228 0.516 -9.878 1.00 90.44 99 TRP A O 1
ATOM 694 N N . GLY A 1 100 ? 6.491 0.322 -11.719 1.00 87.00 100 GLY A N 1
ATOM 695 C CA . GLY A 1 100 ? 5.565 1.009 -12.619 1.00 87.00 100 GLY A CA 1
ATOM 696 C C . GLY A 1 100 ? 5.695 2.538 -12.581 1.00 87.00 100 GLY A C 1
ATOM 697 O O . GLY A 1 100 ? 6.700 3.076 -12.133 1.00 87.00 100 GLY A O 1
ATOM 698 N N . LYS A 1 101 ? 4.688 3.239 -13.119 1.00 84.56 101 LYS A N 1
ATOM 699 C CA . LYS A 1 101 ? 4.723 4.694 -13.382 1.00 84.56 101 LYS A CA 1
ATOM 700 C C . LYS A 1 101 ? 3.974 5.561 -12.366 1.00 84.56 101 LYS A C 1
ATOM 702 O O . LYS A 1 101 ? 4.170 6.771 -12.341 1.00 84.56 101 LYS A O 1
ATOM 707 N N . LEU A 1 102 ? 3.062 4.970 -11.597 1.00 82.50 102 LEU A N 1
ATOM 708 C CA . LEU A 1 102 ? 2.283 5.679 -10.589 1.00 82.50 102 LEU A CA 1
ATOM 709 C C . LEU A 1 102 ? 3.034 5.674 -9.261 1.00 82.50 102 LEU A C 1
ATOM 711 O O . LEU A 1 102 ? 3.456 4.621 -8.793 1.00 82.50 102 LEU A O 1
ATOM 715 N N . TYR A 1 103 ? 3.129 6.852 -8.654 1.00 84.44 103 TYR A N 1
ATOM 716 C CA . TYR A 1 103 ? 3.651 7.048 -7.301 1.00 84.44 103 TYR A CA 1
ATOM 717 C C . TYR A 1 103 ? 2.531 7.310 -6.291 1.00 84.44 103 TYR A C 1
ATOM 719 O O . TYR A 1 103 ? 2.786 7.403 -5.100 1.00 84.44 103 TYR A O 1
ATOM 727 N N . GLU A 1 104 ? 1.287 7.418 -6.750 1.00 89.50 104 GLU A N 1
ATOM 728 C CA . GLU A 1 104 ? 0.105 7.633 -5.923 1.00 89.50 104 GLU A CA 1
ATOM 729 C C . GLU A 1 104 ? -1.000 6.679 -6.370 1.00 89.50 104 GLU A C 1
ATOM 731 O O . GLU A 1 104 ? -1.141 6.372 -7.557 1.00 89.50 104 GLU A O 1
ATOM 736 N N . GLY A 1 105 ? -1.791 6.205 -5.416 1.00 90.69 105 GLY A N 1
ATOM 737 C CA . GLY A 1 105 ? -2.965 5.396 -5.691 1.00 90.69 105 GLY A CA 1
ATOM 738 C C . GLY A 1 105 ? -3.590 4.886 -4.408 1.00 90.69 105 GLY A C 1
ATOM 739 O O . GLY A 1 105 ? -3.385 5.445 -3.332 1.00 90.69 105 GLY A O 1
ATOM 740 N N . TYR A 1 106 ? -4.344 3.801 -4.522 1.00 91.62 106 TYR A N 1
ATOM 741 C CA . TYR A 1 106 ? -4.970 3.157 -3.378 1.00 91.62 106 TYR A CA 1
ATOM 742 C C . TYR A 1 106 ? -4.320 1.806 -3.086 1.00 91.62 106 TYR A C 1
ATOM 744 O O . TYR A 1 106 ? -3.990 1.061 -4.000 1.00 91.62 106 TYR A O 1
ATOM 752 N N . VAL A 1 107 ? -4.170 1.436 -1.820 1.00 92.25 107 VAL A N 1
ATOM 753 C CA . VAL A 1 107 ? -3.717 0.093 -1.422 1.00 92.25 107 VAL A CA 1
ATOM 754 C C . VAL A 1 107 ? -4.723 -0.541 -0.486 1.00 92.25 107 VAL A C 1
ATOM 756 O O . VAL A 1 107 ? -5.404 0.137 0.276 1.00 92.25 107 VAL A O 1
ATOM 759 N N . ARG A 1 108 ? -4.818 -1.869 -0.513 1.00 91.12 108 ARG A N 1
ATOM 760 C CA . ARG A 1 108 ? -5.689 -2.590 0.417 1.00 91.12 108 ARG A CA 1
ATOM 761 C C . ARG A 1 108 ? -5.107 -2.526 1.824 1.00 91.12 108 ARG A C 1
ATOM 763 O O . ARG A 1 108 ? -4.011 -3.040 2.055 1.00 91.12 108 ARG A O 1
ATOM 770 N N . ARG A 1 109 ? -5.874 -1.992 2.777 1.00 88.75 109 ARG A N 1
ATOM 771 C CA . ARG A 1 109 ? -5.467 -1.895 4.189 1.00 88.75 109 ARG A CA 1
ATOM 772 C C . ARG A 1 109 ? -5.046 -3.243 4.771 1.00 88.75 109 ARG A C 1
ATOM 774 O O . ARG A 1 109 ? -4.078 -3.316 5.520 1.00 88.75 109 ARG A O 1
ATOM 781 N N . ALA A 1 110 ? -5.732 -4.320 4.387 1.00 89.38 110 ALA A N 1
ATOM 782 C CA . ALA A 1 110 ? -5.469 -5.671 4.879 1.00 89.38 110 ALA A CA 1
ATOM 783 C C . ALA A 1 110 ? -4.022 -6.151 4.655 1.00 89.38 110 ALA A C 1
ATOM 785 O O . ALA A 1 110 ? -3.548 -6.990 5.422 1.00 89.38 110 ALA A O 1
ATOM 786 N N . PHE A 1 111 ? -3.312 -5.608 3.661 1.00 91.44 111 PHE A N 1
ATOM 787 C CA . PHE A 1 111 ? -1.928 -5.974 3.338 1.00 91.44 111 PHE A CA 1
ATOM 788 C C . PHE A 1 111 ? -0.898 -4.948 3.812 1.00 91.44 111 PHE A C 1
ATOM 790 O O . PHE A 1 111 ? 0.294 -5.151 3.616 1.00 91.44 111 PHE A O 1
ATOM 797 N N . ALA A 1 112 ? -1.331 -3.871 4.462 1.00 89.44 112 ALA A N 1
ATOM 798 C CA . ALA A 1 112 ? -0.462 -2.811 4.938 1.00 89.44 112 ALA A CA 1
ATOM 799 C C . ALA A 1 112 ? -0.329 -2.846 6.468 1.00 89.44 112 ALA A C 1
ATOM 801 O O . ALA A 1 112 ? -1.293 -3.090 7.196 1.00 89.44 112 ALA A O 1
ATOM 802 N N . ASN A 1 113 ? 0.877 -2.575 6.956 1.00 88.00 113 ASN A N 1
ATOM 803 C CA . ASN A 1 113 ? 1.130 -2.204 8.339 1.00 88.00 113 ASN A CA 1
ATOM 804 C C . ASN A 1 113 ? 0.847 -0.712 8.474 1.00 88.00 113 ASN A C 1
ATOM 806 O O . ASN A 1 113 ? 1.642 0.124 8.042 1.00 88.00 113 ASN A O 1
ATOM 810 N N . VAL A 1 114 ? -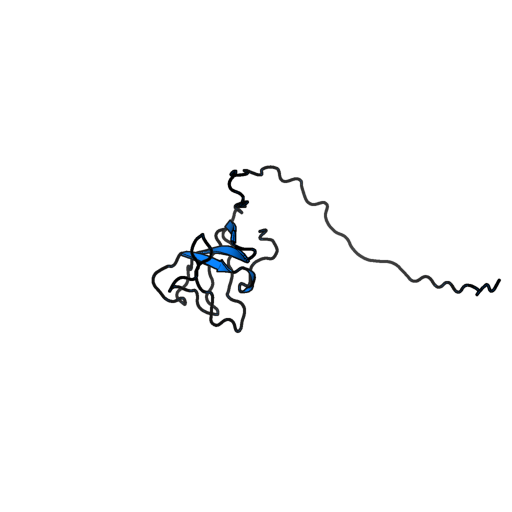0.313 -0.389 9.038 1.00 83.88 114 VAL A N 1
ATOM 811 C CA . VAL A 1 114 ? -0.768 0.988 9.231 1.00 83.88 114 VAL A CA 1
ATOM 812 C C . VAL A 1 114 ? -1.161 1.216 10.686 1.00 83.88 114 VAL A C 1
ATOM 814 O O . VAL A 1 114 ? -1.571 0.263 11.356 1.00 83.88 114 VAL A O 1
ATOM 817 N N . PRO A 1 115 ? -1.069 2.459 11.185 1.00 76.12 115 PRO A N 1
ATOM 818 C CA . PRO A 1 115 ? -1.536 2.797 12.520 1.00 76.12 115 PRO A CA 1
ATOM 819 C C . PRO A 1 115 ? -2.974 2.311 12.787 1.00 76.12 115 PRO A C 1
ATOM 821 O O . PRO A 1 115 ? -3.852 2.485 11.934 1.00 76.12 115 PRO A O 1
ATOM 824 N N . PRO A 1 116 ? -3.253 1.742 13.975 1.00 69.94 116 PRO A N 1
ATOM 825 C CA . PRO A 1 116 ? -4.602 1.305 14.344 1.00 69.94 116 PRO A CA 1
ATOM 826 C C . PRO A 1 116 ? -5.579 2.483 14.479 1.00 69.94 116 PRO A C 1
ATOM 828 O O . PRO A 1 116 ? -6.782 2.307 14.331 1.00 69.94 116 PRO A O 1
ATOM 831 N N . SER A 1 117 ? -5.057 3.693 14.695 1.00 70.31 117 SER A N 1
ATOM 832 C CA . SER A 1 117 ? -5.803 4.947 14.809 1.00 70.31 117 SER A CA 1
ATOM 833 C C . SER A 1 117 ? -6.224 5.563 13.471 1.00 70.31 117 SER A C 1
ATOM 835 O O . SER A 1 117 ? -6.642 6.715 13.466 1.00 70.31 117 SER A O 1
ATOM 837 N N . LEU A 1 118 ? -6.068 4.860 12.344 1.00 70.50 118 LEU A N 1
ATOM 838 C CA . LEU A 1 118 ? -6.625 5.267 11.051 1.00 70.50 118 LEU A CA 1
ATOM 839 C C . LEU A 1 118 ? -8.008 4.627 10.886 1.00 70.50 118 LEU A C 1
ATOM 841 O O . LEU A 1 118 ? -8.077 3.434 10.572 1.00 70.50 118 LEU A O 1
ATOM 845 N N . PRO A 1 119 ? -9.114 5.346 11.125 1.00 58.31 119 PRO A N 1
ATOM 846 C CA . PRO A 1 119 ? -10.407 4.809 10.767 1.00 58.31 119 PRO A CA 1
ATOM 847 C C . PRO A 1 119 ? -10.574 4.703 9.244 1.00 58.31 119 PRO A C 1
ATOM 849 O O . PRO A 1 119 ? -9.992 5.434 8.442 1.00 58.31 119 PRO A O 1
ATOM 852 N N . CYS A 1 120 ? -11.346 3.688 8.894 1.00 59.72 120 CYS A N 1
ATOM 853 C CA . CYS A 1 120 ? -12.091 3.544 7.663 1.00 59.72 120 CYS A CA 1
ATOM 854 C C . CYS A 1 120 ? -13.560 3.508 8.108 1.00 59.72 120 CYS A C 1
ATOM 856 O O . CYS A 1 120 ? -14.405 3.982 7.336 1.00 59.72 120 CYS A O 1
#

Radius of gyration: 21.98 Å; chains: 1; bounding box: 50×51×59 Å

Sequence (120 aa):
MKARLAAAVSAATASAALITLATATGANADSSGSQVTTYPNAFYGTAKGGTGGLILRDRAGNPTASGIGEGTRFKIEATCFRADGVELLKVVQTEPGGWGKLYEGYVRRAFANVPPSLPC

Secondary structure (DSSP, 8-state):
------------------------------SSS---EE-SS-EEEEEPTTS-SEEEE-TT-PEEEEEE-TT-EEEEEEEEEEETTEEEEEEEE-STT-BSS-SEEEEEGGGEE--TT---

Foldseek 3Di:
DDDDDDDDDDDDDDDDDDDPDDDDDDQPDPPDPWRFDFDPDWWKKFFDPPPQFWFFAAPLRHGDPKTAGHVFMWTFRLTWTAHPNFIWTWIARPDPGMDDDDRTGITTPVGMDTDPPRDD

Organism: Streptomyces violaceusniger (strain Tu 4113) (NCBI:txid653045)

pLDDT: mean 70.74, std 20.81, range [34.81, 93.81]